Protein AF-A0A919HPQ4-F1 (afdb_monomer_lite)

Sequence (114 aa):
MEPYTEGELDGPAQTFWPDHCVQHSEGAALHPLLKQQAIAAVFHKGQNRIIDSYSAFFDNGHRQKTELDGWLRGQAIVELTVLGLATDYCVKFTVLDARRWATRSTSSPTAVAA

InterPro domains:
  IPR000868 Isochorismatase-like domain [PF00857] (15-99)
  IPR036380 Isochorismatase-like superfamily [G3DSA:3.40.50.850] (1-113)
  IPR036380 Isochorismatase-like superfamily [SSF52499] (13-99)
  IPR052347 Isochorismatase Family Nicotinamidases [PTHR11080] (13-101)

Structure (mmCIF, N/CA/C/O backbone):
data_AF-A0A919HPQ4-F1
#
_entry.id   AF-A0A919HPQ4-F1
#
loop_
_atom_site.group_PDB
_atom_site.id
_atom_site.type_symbol
_atom_site.label_atom_id
_atom_site.label_alt_id
_atom_site.label_comp_id
_atom_site.label_asym_id
_atom_site.label_entity_id
_atom_site.label_seq_id
_atom_site.pdbx_PDB_ins_code
_atom_site.Cartn_x
_atom_site.Cartn_y
_atom_site.Cartn_z
_atom_site.occupancy
_atom_site.B_iso_or_equiv
_atom_site.auth_seq_id
_atom_site.auth_comp_id
_atom_site.auth_asym_id
_atom_site.auth_atom_id
_atom_site.pdbx_PDB_model_num
ATOM 1 N N . MET A 1 1 ? 11.061 -5.314 -20.131 1.00 82.69 1 MET A N 1
ATOM 2 C CA . MET A 1 1 ? 10.668 -3.890 -20.095 1.00 82.69 1 MET A CA 1
ATOM 3 C C . MET A 1 1 ? 11.695 -3.193 -19.231 1.00 82.69 1 MET A C 1
ATOM 5 O O . MET A 1 1 ? 12.089 -3.785 -18.234 1.00 82.69 1 MET A O 1
ATOM 9 N N . GLU A 1 2 ? 12.201 -2.041 -19.660 1.00 91.25 2 GLU A N 1
ATOM 10 C CA . GLU A 1 2 ? 13.225 -1.315 -18.899 1.00 91.25 2 GLU A CA 1
ATOM 11 C C . GLU A 1 2 ? 12.618 -0.791 -17.586 1.00 91.25 2 GLU A C 1
ATOM 13 O O . GLU A 1 2 ? 11.531 -0.204 -17.627 1.00 91.25 2 GLU A O 1
ATOM 18 N N . PRO A 1 3 ? 13.254 -0.997 -16.421 1.00 94.69 3 PRO A N 1
ATOM 19 C CA . PRO A 1 3 ? 12.753 -0.452 -15.166 1.00 94.69 3 PRO A CA 1
ATOM 20 C C . PRO A 1 3 ? 12.616 1.076 -15.195 1.00 94.69 3 PRO A C 1
ATOM 22 O O . PRO A 1 3 ? 13.388 1.772 -15.851 1.00 94.69 3 PRO A O 1
ATOM 25 N N . TYR A 1 4 ? 11.655 1.591 -14.430 1.00 94.94 4 TYR A N 1
ATOM 26 C CA . TYR A 1 4 ? 11.298 3.008 -14.306 1.00 94.94 4 TYR A CA 1
ATOM 27 C C . TYR A 1 4 ? 10.765 3.656 -15.591 1.00 94.94 4 TYR A C 1
ATOM 29 O O . TYR A 1 4 ? 10.741 4.881 -15.702 1.00 94.94 4 TYR A O 1
ATOM 37 N N . THR A 1 5 ? 10.318 2.849 -16.555 1.00 96.88 5 THR A N 1
ATOM 38 C CA . THR A 1 5 ? 9.660 3.339 -17.772 1.00 96.88 5 THR A CA 1
ATOM 39 C C . THR A 1 5 ? 8.147 3.188 -17.687 1.00 96.88 5 THR A C 1
ATOM 41 O O . THR A 1 5 ? 7.6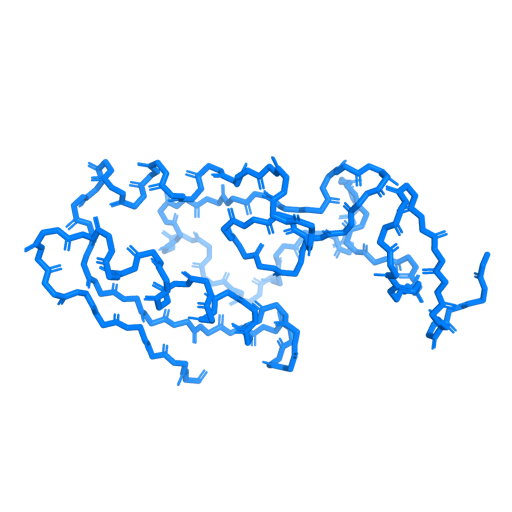33 2.346 -16.950 1.00 96.88 5 THR A O 1
ATOM 44 N N . GLU A 1 6 ? 7.426 4.016 -18.438 1.00 95.69 6 GLU A N 1
ATOM 45 C CA . GLU A 1 6 ? 5.993 3.836 -18.658 1.00 95.69 6 GLU A CA 1
ATOM 46 C C . GLU A 1 6 ? 5.745 2.987 -19.908 1.00 95.69 6 GLU A C 1
ATOM 48 O O . GLU A 1 6 ? 6.476 3.072 -20.898 1.00 95.69 6 GLU A O 1
ATOM 53 N N . GLY A 1 7 ? 4.676 2.199 -19.885 1.00 94.56 7 GLY A N 1
ATOM 54 C CA . GLY A 1 7 ? 4.140 1.544 -21.071 1.00 94.56 7 GLY A CA 1
ATOM 55 C C . GLY A 1 7 ? 2.739 1.005 -20.835 1.00 94.56 7 GLY A C 1
ATOM 56 O O . GLY A 1 7 ? 2.167 1.177 -19.764 1.00 94.56 7 GLY A O 1
ATOM 57 N N . GLU A 1 8 ? 2.161 0.374 -21.850 1.00 94.25 8 GLU A N 1
ATOM 58 C CA . GLU A 1 8 ? 0.815 -0.191 -21.768 1.00 94.25 8 GLU A CA 1
ATOM 59 C C . GLU A 1 8 ? 0.874 -1.683 -21.435 1.00 94.25 8 GLU A C 1
ATOM 61 O O . GLU A 1 8 ? 1.656 -2.433 -22.023 1.00 94.25 8 GLU A O 1
ATOM 66 N N . LEU A 1 9 ? 0.023 -2.123 -20.510 1.00 92.00 9 LEU A N 1
ATOM 67 C CA . LEU A 1 9 ? -0.184 -3.539 -20.226 1.00 92.00 9 LEU A CA 1
ATOM 68 C C . LEU A 1 9 ? -1.668 -3.768 -19.935 1.00 92.00 9 LEU A C 1
ATOM 70 O O . LEU A 1 9 ? -2.203 -3.200 -18.988 1.00 92.00 9 LEU A O 1
ATOM 74 N N . ASP A 1 10 ? -2.311 -4.589 -20.772 1.00 91.44 10 ASP A N 1
ATOM 75 C CA . ASP A 1 10 ? -3.748 -4.914 -20.722 1.00 91.44 10 ASP A CA 1
ATOM 76 C C . ASP A 1 10 ? -4.687 -3.685 -20.781 1.00 91.44 10 ASP A C 1
ATOM 78 O O . ASP A 1 10 ? -5.762 -3.637 -20.167 1.00 91.44 10 ASP A O 1
ATOM 82 N N . GLY A 1 11 ? -4.260 -2.653 -21.516 1.00 90.06 11 GLY A N 1
ATOM 83 C CA . GLY A 1 11 ? -5.021 -1.434 -21.794 1.00 90.06 11 GLY A CA 1
ATOM 84 C C . GLY A 1 11 ? -4.544 -0.167 -21.068 1.00 90.06 11 GLY A C 1
ATOM 85 O O . GLY A 1 11 ? -4.347 0.842 -21.737 1.00 90.06 11 GLY A O 1
ATOM 86 N N . PRO A 1 12 ? -4.388 -0.122 -19.729 1.00 89.25 12 PRO A N 1
ATOM 87 C CA . PRO A 1 12 ? -3.943 1.088 -19.055 1.00 89.25 12 PRO A CA 1
ATOM 88 C C . PRO A 1 12 ? -2.428 1.266 -19.171 1.00 89.25 12 PRO A C 1
ATOM 90 O O . PRO A 1 12 ? -1.663 0.298 -19.209 1.00 89.25 12 PRO A O 1
ATOM 93 N N . ALA A 1 13 ? -2.006 2.529 -19.148 1.00 93.56 13 ALA A N 1
ATOM 94 C CA . ALA A 1 13 ? -0.619 2.889 -18.901 1.00 93.56 13 ALA A CA 1
ATOM 95 C C . ALA A 1 13 ? -0.202 2.463 -17.484 1.00 93.56 13 ALA A C 1
ATOM 97 O O . ALA A 1 13 ? -0.957 2.633 -16.522 1.00 93.56 13 ALA A O 1
ATOM 98 N N . GLN A 1 14 ? 1.000 1.909 -17.362 1.00 94.44 14 GLN A N 1
ATOM 99 C CA . GLN A 1 14 ? 1.588 1.403 -16.128 1.00 94.44 14 GLN A CA 1
ATOM 100 C C . GLN A 1 14 ? 3.072 1.770 -16.067 1.00 94.44 14 GLN A C 1
ATOM 102 O O . GLN A 1 14 ? 3.742 1.904 -17.092 1.00 94.44 14 GLN A O 1
ATOM 107 N N . THR A 1 15 ? 3.587 1.916 -14.849 1.00 96.00 15 THR A N 1
ATOM 108 C CA . THR A 1 15 ? 5.021 2.070 -14.599 1.00 96.00 15 THR A CA 1
ATOM 109 C C . THR A 1 15 ? 5.634 0.689 -14.413 1.00 96.00 15 THR A C 1
ATOM 111 O O . THR A 1 15 ? 5.152 -0.098 -13.599 1.00 96.00 15 THR A O 1
ATOM 114 N N . PHE A 1 16 ? 6.704 0.380 -15.138 1.00 96.06 16 PHE A N 1
ATOM 115 C CA . PHE A 1 16 ? 7.436 -0.869 -14.963 1.00 96.06 16 PHE A CA 1
ATOM 116 C C . PHE A 1 16 ? 8.510 -0.700 -13.900 1.00 96.06 16 PHE A C 1
ATOM 118 O O . PHE A 1 16 ? 9.478 0.030 -14.086 1.00 96.06 16 PHE A O 1
ATOM 125 N N . TRP A 1 17 ? 8.351 -1.385 -12.777 1.00 96.75 17 TRP A N 1
ATOM 126 C CA . TRP A 1 17 ? 9.316 -1.380 -11.682 1.00 96.75 17 TRP A CA 1
ATOM 127 C C . TRP A 1 17 ? 10.332 -2.517 -11.836 1.00 96.75 17 TRP A C 1
ATOM 129 O O . TRP A 1 17 ? 10.028 -3.519 -12.486 1.00 96.75 17 TRP A O 1
ATOM 139 N N . PRO A 1 18 ? 11.526 -2.413 -11.221 1.00 97.44 18 PRO A N 1
ATOM 140 C CA . PRO A 1 18 ? 12.351 -3.592 -10.981 1.00 97.44 18 PRO A CA 1
ATOM 141 C C . PRO A 1 18 ? 11.564 -4.644 -10.195 1.00 97.44 18 PRO A C 1
ATOM 143 O O . PRO A 1 18 ? 10.642 -4.296 -9.453 1.00 97.44 18 PRO A O 1
ATOM 146 N N . ASP A 1 19 ? 11.965 -5.909 -10.293 1.00 97.06 19 ASP A N 1
ATOM 147 C CA . ASP A 1 19 ? 11.384 -6.965 -9.466 1.00 97.06 19 ASP A CA 1
ATOM 148 C C . ASP A 1 19 ? 11.502 -6.602 -7.979 1.00 97.06 19 ASP A C 1
ATOM 150 O O . ASP A 1 19 ? 12.587 -6.343 -7.455 1.00 97.06 19 ASP A O 1
ATOM 154 N N . HIS A 1 20 ? 10.362 -6.574 -7.294 1.00 97.19 20 HIS A N 1
ATOM 155 C CA . HIS A 1 20 ? 10.262 -6.281 -5.871 1.00 97.19 20 HIS A CA 1
ATOM 156 C C . HIS A 1 20 ? 9.052 -7.005 -5.280 1.00 97.19 20 HIS A C 1
ATOM 158 O O . HIS A 1 20 ? 8.095 -7.315 -5.987 1.00 97.19 20 HIS A O 1
ATOM 164 N N . CYS A 1 21 ? 9.109 -7.310 -3.981 1.00 97.94 21 CYS A N 1
ATOM 165 C CA . CYS A 1 21 ? 8.031 -7.985 -3.250 1.00 97.94 21 CYS A CA 1
ATOM 166 C C . CYS A 1 21 ? 7.484 -9.253 -3.941 1.00 97.94 21 CYS A C 1
ATOM 168 O O . CYS A 1 21 ? 6.296 -9.563 -3.839 1.00 97.94 21 CYS A O 1
ATOM 170 N N . VAL A 1 22 ? 8.355 -10.007 -4.624 1.00 98.12 22 VAL A N 1
ATOM 171 C CA . VAL A 1 22 ? 7.989 -11.247 -5.322 1.00 98.12 22 VAL A CA 1
ATOM 172 C C . VAL A 1 22 ? 7.392 -12.244 -4.327 1.00 98.12 22 VAL A C 1
ATOM 174 O O . VAL A 1 22 ? 7.951 -12.462 -3.250 1.00 98.12 22 VAL A O 1
ATOM 177 N N . GLN A 1 23 ? 6.262 -12.862 -4.678 1.00 97.62 23 GLN A N 1
ATOM 178 C CA . GLN A 1 23 ? 5.550 -13.788 -3.794 1.00 97.62 23 GLN A CA 1
ATOM 179 C C . GLN A 1 23 ? 6.480 -14.880 -3.247 1.00 97.62 23 GLN A C 1
ATOM 181 O O . GLN A 1 23 ? 7.254 -15.480 -3.990 1.00 97.62 23 GLN A O 1
ATOM 186 N N . HIS A 1 24 ? 6.388 -15.128 -1.938 1.00 96.12 24 HIS A N 1
ATOM 187 C CA . HIS A 1 24 ? 7.193 -16.116 -1.204 1.00 96.12 24 HIS A CA 1
ATOM 188 C C . HIS A 1 24 ? 8.714 -15.864 -1.187 1.00 96.12 24 HIS A C 1
ATOM 190 O O . HIS A 1 24 ? 9.466 -16.734 -0.751 1.00 96.12 24 HIS A O 1
ATOM 196 N N . SER A 1 25 ? 9.176 -14.685 -1.612 1.00 98.12 25 SER A N 1
ATOM 197 C CA . SER A 1 25 ? 10.576 -14.271 -1.476 1.00 98.12 25 SER A CA 1
ATOM 198 C C . SER A 1 25 ? 10.832 -13.536 -0.157 1.00 98.12 25 SER A C 1
ATOM 200 O O . SER A 1 25 ? 9.911 -13.001 0.463 1.00 98.12 25 SER A O 1
ATOM 202 N N . GLU A 1 26 ? 12.104 -13.434 0.233 1.00 97.69 26 GLU A N 1
ATOM 203 C CA . GLU A 1 26 ? 12.537 -12.584 1.351 1.00 97.69 26 GLU A CA 1
ATOM 204 C C . GLU A 1 26 ? 12.099 -11.121 1.162 1.00 97.69 26 GLU A C 1
ATOM 206 O O . GLU A 1 26 ? 11.627 -10.490 2.104 1.00 97.69 26 GLU A O 1
ATOM 211 N N . GLY A 1 27 ? 12.150 -10.605 -0.072 1.00 97.12 27 GLY A N 1
ATOM 212 C CA . GLY A 1 27 ? 11.749 -9.232 -0.395 1.00 97.12 27 GLY A CA 1
ATOM 213 C C . GLY A 1 27 ? 10.250 -8.946 -0.243 1.00 97.12 27 GLY A C 1
ATOM 214 O O . GLY A 1 27 ? 9.846 -7.786 -0.303 1.00 97.12 27 GLY A O 1
ATOM 215 N N . ALA A 1 28 ? 9.414 -9.973 -0.063 1.00 97.94 28 ALA A N 1
ATOM 216 C CA . ALA A 1 28 ? 7.989 -9.824 0.239 1.00 97.94 28 ALA A CA 1
ATOM 217 C C . ALA A 1 28 ? 7.668 -9.910 1.740 1.00 97.94 28 ALA A C 1
ATOM 219 O O . ALA A 1 28 ? 6.519 -9.687 2.128 1.00 97.94 28 ALA A O 1
ATOM 220 N N . ALA A 1 29 ? 8.641 -10.249 2.590 1.00 97.44 29 ALA A N 1
ATOM 221 C CA . ALA A 1 29 ? 8.424 -10.326 4.026 1.00 97.44 29 ALA A CA 1
ATOM 222 C C . ALA A 1 29 ? 8.227 -8.929 4.641 1.00 97.44 29 ALA A C 1
ATOM 224 O O . ALA A 1 29 ? 8.830 -7.940 4.221 1.00 97.44 29 ALA A O 1
ATOM 225 N N . LEU A 1 30 ? 7.405 -8.854 5.692 1.00 97.38 30 LEU A N 1
ATOM 226 C CA . LEU A 1 30 ? 7.345 -7.665 6.540 1.00 97.38 30 LEU A CA 1
ATOM 227 C C . LEU A 1 30 ? 8.703 -7.452 7.219 1.00 97.38 30 LEU A C 1
ATOM 229 O O . LEU A 1 30 ? 9.336 -8.410 7.666 1.00 97.38 30 LEU A O 1
ATOM 233 N N . HIS A 1 31 ? 9.127 -6.192 7.341 1.00 96.81 31 HIS A N 1
ATOM 234 C CA . HIS A 1 31 ? 10.402 -5.855 7.971 1.00 96.81 31 HIS A CA 1
ATOM 235 C C . HIS A 1 31 ? 10.488 -6.454 9.394 1.00 96.81 31 HIS A C 1
ATOM 237 O O . HIS A 1 31 ? 9.536 -6.302 10.167 1.00 96.81 31 HIS A O 1
ATOM 243 N N . PRO A 1 32 ? 11.610 -7.080 9.797 1.00 96.25 32 PRO A N 1
ATOM 244 C CA . PRO A 1 32 ? 11.701 -7.850 11.046 1.00 96.25 32 PRO A CA 1
ATOM 245 C C . PRO A 1 32 ? 11.486 -7.023 12.323 1.00 96.25 32 PRO A C 1
ATOM 247 O O . PRO A 1 32 ? 11.128 -7.572 13.360 1.00 96.25 32 PRO A O 1
ATOM 250 N N . LEU A 1 33 ? 11.680 -5.701 12.259 1.00 97.00 33 LEU A N 1
ATOM 251 C CA . LEU A 1 33 ? 11.421 -4.790 13.385 1.00 97.00 33 LEU A CA 1
ATOM 252 C C . LEU A 1 33 ? 9.950 -4.364 13.526 1.00 97.00 33 LEU A C 1
ATOM 254 O O . LEU A 1 33 ? 9.595 -3.718 14.514 1.00 97.00 33 LEU A O 1
ATOM 258 N N . LEU A 1 34 ? 9.088 -4.688 12.559 1.00 96.50 34 LEU A N 1
ATOM 259 C CA . LEU A 1 34 ? 7.659 -4.428 12.682 1.00 96.50 34 LEU A CA 1
ATOM 260 C C . LEU A 1 34 ? 7.080 -5.330 13.780 1.00 96.50 34 LEU A C 1
ATOM 262 O O . LEU A 1 34 ? 7.287 -6.541 13.774 1.00 96.50 34 LEU A O 1
ATOM 266 N N . LYS A 1 35 ? 6.327 -4.754 14.722 1.00 96.69 35 LYS A N 1
ATOM 267 C CA . LYS A 1 35 ? 5.667 -5.501 15.806 1.00 96.69 35 LYS A CA 1
ATOM 268 C C . LYS A 1 35 ? 4.457 -6.275 15.272 1.00 96.69 35 LYS A C 1
ATOM 270 O O . LYS A 1 35 ? 3.317 -5.852 15.451 1.00 96.69 35 LYS A O 1
ATOM 275 N N . GLN A 1 36 ? 4.707 -7.395 14.597 1.00 95.44 36 GLN A N 1
ATOM 276 C CA . GLN A 1 36 ? 3.684 -8.158 13.873 1.00 95.44 36 GLN A CA 1
ATOM 277 C C . GLN A 1 36 ? 2.560 -8.698 14.770 1.00 95.44 36 GLN A C 1
ATOM 279 O O . GLN A 1 36 ? 1.439 -8.860 14.308 1.00 95.44 36 GLN A O 1
ATOM 284 N N . GLN A 1 37 ? 2.808 -8.885 16.068 1.00 96.75 37 GLN A N 1
ATOM 285 C CA . GLN A 1 37 ? 1.785 -9.283 17.040 1.00 96.75 37 GLN A CA 1
ATOM 286 C C . GLN A 1 37 ? 0.649 -8.258 17.216 1.00 96.75 37 GLN A C 1
ATOM 288 O O . GLN A 1 37 ? -0.394 -8.599 17.762 1.00 96.75 37 GLN A O 1
ATOM 293 N N . ALA A 1 38 ? 0.849 -7.006 16.791 1.00 95.94 38 ALA A N 1
ATOM 294 C CA . ALA A 1 38 ? -0.182 -5.968 16.812 1.00 95.94 38 ALA A CA 1
ATOM 295 C C . ALA A 1 38 ? -1.036 -5.941 15.527 1.00 95.94 38 ALA A C 1
ATOM 297 O O . ALA A 1 38 ? -1.955 -5.130 15.420 1.00 95.94 38 ALA A O 1
ATOM 298 N N . ILE A 1 39 ? -0.730 -6.788 14.539 1.00 97.25 39 ILE A N 1
ATOM 299 C CA . ILE A 1 39 ? -1.431 -6.830 13.254 1.00 97.25 39 ILE A CA 1
ATOM 300 C C . ILE A 1 39 ? -2.654 -7.740 13.383 1.00 97.25 39 ILE A C 1
ATOM 302 O O . ILE A 1 39 ? -2.523 -8.944 13.582 1.00 97.25 39 ILE A O 1
ATOM 306 N N . ALA A 1 40 ? -3.848 -7.164 13.235 1.00 97.44 40 ALA A N 1
ATOM 307 C CA . ALA A 1 40 ? -5.102 -7.919 13.278 1.00 97.44 40 ALA A CA 1
ATOM 308 C C . ALA A 1 40 ? -5.403 -8.668 11.966 1.00 97.44 40 ALA A C 1
ATOM 310 O O . ALA A 1 40 ? -6.045 -9.714 11.987 1.00 97.44 40 ALA A O 1
ATOM 311 N N . ALA A 1 41 ? -4.965 -8.125 10.827 1.00 97.50 41 ALA A N 1
ATOM 312 C CA . ALA A 1 41 ? -5.183 -8.707 9.507 1.00 97.50 41 ALA A CA 1
ATOM 313 C C . ALA A 1 41 ? -4.108 -8.242 8.514 1.00 97.50 41 ALA A C 1
ATOM 315 O O . ALA A 1 41 ? -3.592 -7.128 8.621 1.00 97.50 41 ALA A O 1
ATOM 316 N N . VAL A 1 42 ? -3.801 -9.092 7.532 1.00 97.50 42 VAL A N 1
ATOM 317 C CA . VAL A 1 42 ? -2.893 -8.798 6.416 1.00 97.50 42 VAL A CA 1
ATOM 318 C C . VAL A 1 42 ? -3.661 -8.975 5.112 1.00 97.50 42 VAL A C 1
ATOM 320 O O . VAL A 1 42 ? -4.320 -9.994 4.914 1.00 97.50 42 VAL A O 1
ATOM 323 N N . PHE A 1 43 ? -3.550 -7.994 4.218 1.00 97.50 43 PHE A N 1
ATOM 324 C CA . PHE A 1 43 ? -4.167 -8.016 2.893 1.00 97.50 43 PHE A CA 1
ATOM 325 C C . PHE A 1 43 ? -3.085 -7.880 1.830 1.00 97.50 43 PHE A C 1
ATOM 327 O O . PHE A 1 43 ? -2.240 -6.986 1.907 1.00 97.50 43 PHE A O 1
ATOM 334 N N . HIS A 1 44 ? -3.116 -8.760 0.835 1.00 97.31 44 HIS A N 1
ATOM 335 C CA . HIS A 1 44 ? -2.182 -8.725 -0.282 1.00 97.31 44 HIS A CA 1
ATOM 336 C C . HIS A 1 44 ? -2.781 -7.960 -1.467 1.00 97.31 44 HIS A C 1
ATOM 338 O O . HIS A 1 44 ? -3.988 -7.986 -1.700 1.00 97.31 44 HIS A O 1
ATOM 344 N N . LYS A 1 45 ? -1.914 -7.279 -2.218 1.00 97.94 45 LYS A N 1
ATOM 345 C CA . LYS A 1 45 ? -2.238 -6.538 -3.444 1.00 97.94 45 LYS A CA 1
ATOM 346 C C . LYS A 1 45 ? -1.167 -6.805 -4.505 1.00 97.94 45 LYS A C 1
ATOM 348 O O . LYS A 1 45 ? -0.109 -7.334 -4.174 1.00 97.94 45 LYS A O 1
ATOM 353 N N . GLY A 1 46 ? -1.436 -6.457 -5.763 1.00 96.69 46 GLY A N 1
ATOM 354 C CA . GLY A 1 46 ? -0.464 -6.613 -6.859 1.00 96.69 46 GLY A CA 1
ATOM 355 C C . GLY A 1 46 ? -0.199 -8.071 -7.258 1.00 96.69 46 GLY A C 1
ATOM 356 O O . GLY A 1 46 ? 0.875 -8.404 -7.743 1.00 96.69 46 GLY A O 1
ATOM 357 N N . GLN A 1 47 ? -1.157 -8.973 -7.017 1.00 95.75 47 GLN A N 1
ATOM 358 C CA . GLN A 1 47 ? -1.009 -10.399 -7.342 1.00 95.75 47 GLN A CA 1
ATOM 359 C C . GLN A 1 47 ? -1.411 -10.732 -8.786 1.00 95.75 47 GLN A C 1
ATOM 361 O O . GLN A 1 47 ? -1.100 -11.816 -9.280 1.00 95.75 47 GLN A O 1
ATOM 366 N N . ASN A 1 48 ? -2.114 -9.820 -9.462 1.00 95.44 48 ASN A N 1
ATOM 367 C CA . ASN A 1 48 ? -2.514 -9.999 -10.848 1.00 95.44 48 ASN A CA 1
ATOM 368 C C . ASN A 1 48 ? -1.365 -9.609 -11.788 1.00 95.44 48 ASN A C 1
ATOM 370 O O . ASN A 1 48 ? -0.869 -8.491 -11.745 1.00 95.44 48 ASN A O 1
ATOM 374 N N . ARG A 1 49 ? -0.969 -10.518 -12.681 1.00 94.25 49 ARG A N 1
ATOM 375 C CA . ARG A 1 49 ? 0.175 -10.323 -13.586 1.00 94.25 49 ARG A CA 1
ATOM 376 C C . ARG A 1 49 ? -0.061 -9.286 -14.684 1.00 94.25 49 ARG A C 1
ATOM 378 O O . ARG A 1 49 ? 0.906 -8.870 -15.312 1.00 94.25 49 ARG A O 1
ATOM 385 N N . ILE A 1 50 ? -1.315 -8.926 -14.956 1.00 94.69 50 ILE A N 1
ATOM 386 C CA . ILE A 1 50 ? -1.669 -8.001 -16.047 1.00 94.69 50 ILE A CA 1
ATOM 387 C C . ILE A 1 50 ? -1.948 -6.575 -15.559 1.00 94.69 50 ILE A C 1
ATOM 389 O O . ILE A 1 50 ? -2.103 -5.675 -16.377 1.00 94.69 50 ILE A O 1
ATOM 393 N N . ILE A 1 51 ? -2.023 -6.343 -14.244 1.00 95.75 51 ILE A N 1
ATOM 394 C CA . ILE A 1 51 ? -2.312 -5.016 -13.698 1.00 95.75 51 ILE A CA 1
ATOM 395 C C . ILE A 1 51 ? -1.725 -4.833 -12.300 1.00 95.75 51 ILE A C 1
ATOM 397 O O . ILE A 1 51 ? -1.908 -5.672 -11.418 1.00 95.75 51 ILE A O 1
ATOM 401 N N . ASP A 1 52 ? -1.043 -3.712 -12.105 1.00 96.50 52 ASP A N 1
ATOM 402 C CA . ASP A 1 52 ? -0.483 -3.312 -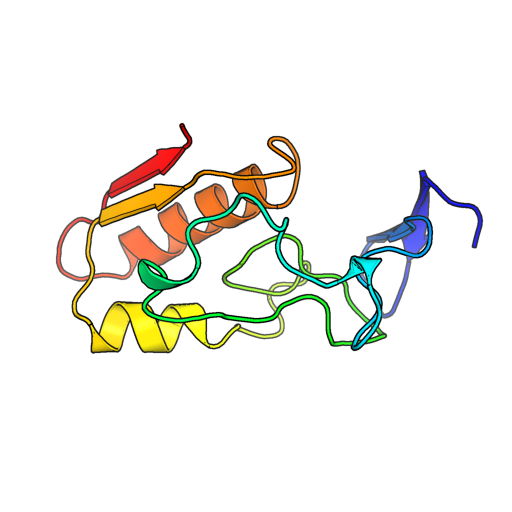10.822 1.00 96.50 52 ASP A CA 1
ATOM 403 C C . ASP A 1 52 ? -1.572 -2.754 -9.882 1.00 96.50 52 ASP A C 1
ATOM 405 O O . ASP A 1 52 ? -2.686 -2.407 -10.287 1.00 96.50 52 ASP A O 1
ATOM 409 N N . SER A 1 53 ? -1.267 -2.689 -8.592 1.00 97.44 53 SER A N 1
ATOM 410 C CA . SER A 1 53 ? -2.170 -2.236 -7.540 1.00 97.44 53 SER A CA 1
ATOM 411 C C . SER A 1 53 ? -1.378 -1.468 -6.488 1.00 97.44 53 SER A C 1
ATOM 413 O O . SER A 1 53 ? -0.781 -2.040 -5.571 1.00 97.44 53 SER A O 1
ATOM 415 N N . TYR A 1 54 ? -1.373 -0.141 -6.614 1.00 97.81 54 TYR A N 1
ATOM 416 C CA . TYR A 1 54 ? -0.795 0.751 -5.611 1.00 97.81 54 TYR A CA 1
ATOM 417 C C . TYR A 1 54 ? -1.710 0.885 -4.399 1.00 97.81 54 TYR A C 1
ATOM 419 O O . TYR A 1 54 ? -1.253 0.771 -3.261 1.00 97.81 54 TYR A O 1
ATOM 427 N N . SER A 1 55 ? -2.999 1.109 -4.642 1.00 98.19 55 SER A N 1
ATOM 428 C CA . SER A 1 55 ? -3.998 1.233 -3.588 1.00 98.19 55 SER A CA 1
ATOM 429 C C . SER A 1 55 ? -4.211 -0.094 -2.867 1.00 98.19 55 SER A C 1
ATOM 431 O O . SER A 1 55 ? -4.295 -1.152 -3.484 1.00 98.19 55 SER A O 1
ATOM 433 N N . ALA A 1 56 ? -4.369 -0.038 -1.547 1.00 98.00 56 ALA A N 1
ATOM 434 C CA . ALA A 1 56 ? -4.800 -1.188 -0.767 1.00 98.00 56 ALA A CA 1
ATOM 435 C C . ALA A 1 56 ? -6.283 -1.538 -0.978 1.00 98.00 56 ALA A C 1
ATOM 437 O O . ALA A 1 56 ? -6.708 -2.565 -0.464 1.00 98.00 56 ALA A O 1
ATOM 438 N N . PHE A 1 57 ? -7.069 -0.723 -1.697 1.00 97.38 57 PHE A N 1
ATOM 439 C CA . PHE A 1 57 ? -8.494 -0.968 -1.965 1.00 97.38 57 PHE A CA 1
ATOM 440 C C . PHE A 1 57 ? -8.770 -1.554 -3.355 1.00 97.38 57 PHE A C 1
ATOM 442 O O . PHE A 1 57 ? -9.681 -2.371 -3.491 1.00 97.38 57 PHE A O 1
ATOM 449 N N . PHE A 1 58 ? -8.026 -1.131 -4.379 1.00 97.00 58 PHE A N 1
ATOM 450 C CA . PHE A 1 58 ? -8.271 -1.497 -5.776 1.00 97.00 58 PHE A CA 1
ATOM 451 C C . PHE A 1 58 ? -6.965 -1.682 -6.562 1.00 97.00 58 PHE A C 1
ATOM 453 O O . PHE A 1 58 ? -5.910 -1.161 -6.190 1.00 97.00 58 PHE A O 1
ATOM 460 N N . ASP A 1 59 ? -7.035 -2.404 -7.681 1.00 96.81 59 ASP A N 1
ATOM 461 C CA . ASP A 1 59 ? -5.996 -2.312 -8.713 1.00 96.81 59 ASP A CA 1
ATOM 462 C C . ASP A 1 59 ? -5.976 -0.926 -9.387 1.00 96.81 59 ASP A C 1
ATOM 464 O O . ASP A 1 59 ? -6.917 -0.138 -9.265 1.00 96.81 59 ASP A O 1
ATOM 468 N N . ASN A 1 60 ? -4.894 -0.612 -10.103 1.00 95.88 60 ASN A N 1
ATOM 469 C CA . ASN A 1 60 ? -4.686 0.704 -10.716 1.00 95.88 60 ASN A CA 1
ATOM 470 C C . ASN A 1 60 ? -5.737 1.047 -11.788 1.00 95.88 60 ASN A C 1
ATOM 472 O O . ASN A 1 60 ? -5.926 2.217 -12.117 1.00 95.88 60 ASN A O 1
ATOM 476 N N . GLY A 1 61 ? -6.441 0.045 -12.320 1.00 94.62 61 GLY A N 1
ATOM 477 C CA . GLY A 1 61 ? -7.547 0.218 -13.261 1.00 94.62 61 GLY A CA 1
ATOM 478 C C . GLY A 1 61 ? -8.919 0.274 -12.590 1.00 94.62 61 GLY A C 1
ATOM 479 O O . GLY A 1 61 ? -9.922 0.378 -13.295 1.00 94.62 61 GLY A O 1
ATOM 480 N N . HIS A 1 62 ? -8.984 0.174 -11.259 1.00 94.50 62 HIS A N 1
ATOM 481 C CA . HIS A 1 62 ? -10.212 0.020 -10.481 1.00 94.50 62 HIS A CA 1
ATOM 482 C C . HIS A 1 62 ? -11.110 -1.132 -10.970 1.00 94.50 62 HIS A C 1
ATOM 484 O O . HIS A 1 62 ? -12.336 -1.072 -10.845 1.00 94.50 62 HIS A O 1
ATOM 490 N N . ARG A 1 63 ? -10.510 -2.187 -11.533 1.00 93.88 63 ARG A N 1
ATOM 491 C CA . ARG A 1 63 ? -11.220 -3.340 -12.106 1.00 93.88 63 ARG A CA 1
ATOM 492 C C . ARG A 1 63 ? -11.546 -4.379 -11.040 1.00 93.88 63 ARG A C 1
ATOM 494 O O . ARG A 1 63 ? -12.609 -4.992 -11.090 1.00 93.88 63 ARG A O 1
ATOM 501 N N . GLN A 1 64 ? -10.656 -4.556 -10.067 1.00 93.56 64 GLN A N 1
ATOM 502 C CA . GLN A 1 64 ? -10.825 -5.484 -8.954 1.00 93.56 64 GLN A CA 1
ATOM 503 C C . GLN A 1 64 ? -10.610 -4.792 -7.610 1.00 93.56 64 GLN A C 1
ATOM 505 O O . GLN A 1 64 ? -9.744 -3.928 -7.459 1.00 93.56 64 GLN A O 1
ATOM 510 N N . LYS A 1 65 ? -11.424 -5.197 -6.631 1.00 95.12 65 LYS A N 1
ATOM 511 C CA . LYS A 1 65 ? -11.275 -4.833 -5.220 1.00 95.12 65 LYS A CA 1
ATOM 512 C C . LYS A 1 65 ? -10.326 -5.798 -4.525 1.00 95.12 65 LYS A C 1
ATOM 514 O O . LYS A 1 65 ? -10.295 -6.977 -4.863 1.00 95.12 65 LYS A O 1
ATOM 519 N N . THR A 1 66 ? -9.631 -5.307 -3.510 1.00 96.81 66 THR A N 1
ATOM 520 C CA . THR A 1 66 ? -9.011 -6.166 -2.498 1.00 96.81 66 THR A CA 1
ATOM 521 C C . THR A 1 66 ? -10.034 -6.552 -1.422 1.00 96.81 66 THR A C 1
ATOM 523 O O . THR A 1 66 ? -11.107 -5.952 -1.302 1.00 96.81 66 THR A O 1
ATOM 526 N N . GLU A 1 67 ? -9.658 -7.495 -0.561 1.00 96.56 67 GLU A N 1
ATOM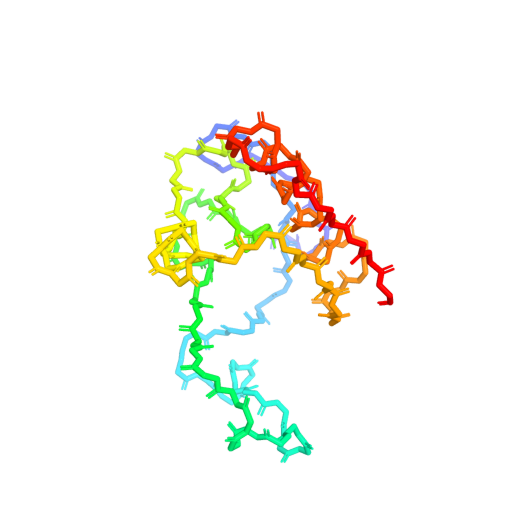 527 C CA . GLU A 1 67 ? -10.461 -7.907 0.598 1.00 96.56 67 GLU A CA 1
ATOM 528 C C . GLU A 1 67 ? -10.574 -6.826 1.697 1.00 96.56 67 GLU A C 1
ATOM 530 O O . GLU A 1 67 ? -11.398 -6.947 2.608 1.00 96.56 67 GLU A O 1
ATOM 535 N N . LEU A 1 68 ? -9.787 -5.741 1.617 1.00 96.75 68 LEU A N 1
ATOM 536 C CA . LEU A 1 68 ? -9.760 -4.689 2.637 1.00 96.75 68 LEU A CA 1
ATOM 537 C C . LEU A 1 68 ? -11.122 -3.989 2.787 1.00 96.75 68 LEU A C 1
ATOM 539 O O . LEU A 1 68 ? -11.558 -3.748 3.911 1.00 96.75 68 LEU A O 1
ATOM 543 N N . ASP A 1 69 ? -11.818 -3.684 1.682 1.00 92.56 69 ASP A N 1
ATOM 544 C CA . ASP A 1 69 ? -13.132 -3.007 1.713 1.00 92.56 69 ASP A CA 1
ATOM 545 C C . ASP A 1 69 ? -14.160 -3.822 2.509 1.00 92.56 69 ASP A C 1
ATOM 547 O O . ASP A 1 69 ? -14.840 -3.293 3.392 1.00 92.56 69 ASP A O 1
ATOM 551 N N . GLY A 1 70 ? -14.240 -5.124 2.222 1.00 93.06 70 GLY A N 1
ATOM 552 C CA . GLY A 1 70 ? -15.149 -6.037 2.909 1.00 93.06 70 GLY A CA 1
ATOM 553 C C . GLY A 1 70 ? -14.810 -6.166 4.390 1.00 93.06 70 GLY A C 1
ATOM 554 O O . GLY A 1 70 ? -15.701 -6.066 5.237 1.00 93.06 70 GLY A O 1
ATOM 555 N N . TRP A 1 71 ? -13.524 -6.313 4.714 1.00 96.25 71 TRP A N 1
ATOM 556 C CA . TRP A 1 71 ? -13.078 -6.456 6.096 1.00 96.25 71 TRP A CA 1
ATOM 557 C C . TRP A 1 71 ? -13.345 -5.201 6.935 1.00 96.25 71 TRP A C 1
ATOM 559 O O . TRP A 1 71 ? -13.941 -5.308 8.005 1.00 96.25 71 TRP A O 1
ATOM 569 N N . LEU A 1 72 ? -12.997 -4.008 6.437 1.00 94.31 72 LEU A N 1
ATOM 570 C CA . LEU A 1 72 ? -13.239 -2.743 7.145 1.00 94.31 72 LEU A CA 1
ATOM 571 C C . LEU A 1 72 ? -14.727 -2.540 7.459 1.00 94.31 72 LEU A C 1
ATOM 573 O O . LEU A 1 72 ? -15.079 -2.151 8.573 1.00 94.31 72 LEU A O 1
ATOM 577 N N . ARG A 1 73 ? -15.607 -2.844 6.493 1.00 90.94 73 ARG A N 1
ATOM 578 C CA . ARG A 1 73 ? -17.064 -2.779 6.687 1.00 90.94 73 ARG A CA 1
ATOM 579 C C . ARG A 1 73 ? -17.547 -3.802 7.706 1.00 90.94 73 ARG A C 1
ATOM 581 O O . ARG A 1 73 ? -18.348 -3.455 8.567 1.00 90.94 73 ARG A O 1
ATOM 588 N N . GLY A 1 74 ? -17.043 -5.034 7.632 1.00 94.25 74 GLY A N 1
ATOM 589 C CA . GLY A 1 74 ? -17.367 -6.093 8.588 1.00 94.25 74 GLY A CA 1
ATOM 590 C C . GLY A 1 74 ? -16.956 -5.755 10.024 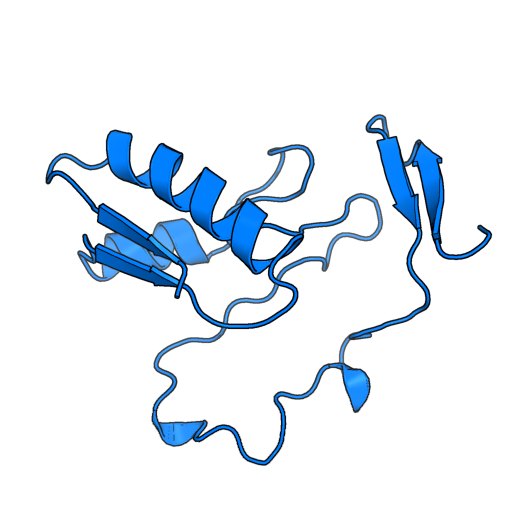1.00 94.25 74 GLY A C 1
ATOM 591 O O . GLY A 1 74 ? -17.637 -6.161 10.959 1.00 94.25 74 GLY A O 1
ATOM 592 N N . GLN A 1 75 ? -15.889 -4.969 10.199 1.00 95.31 75 GLN A N 1
ATOM 593 C CA . GLN A 1 75 ? -15.422 -4.476 11.500 1.00 95.31 75 GLN A CA 1
ATOM 594 C C . GLN A 1 75 ? -16.060 -3.142 11.930 1.00 95.31 75 GLN A C 1
ATOM 596 O O . GLN A 1 75 ? -15.692 -2.608 12.973 1.00 95.31 75 GLN A O 1
ATOM 601 N N . ALA A 1 76 ? -16.991 -2.586 11.145 1.00 91.38 76 ALA A N 1
ATOM 602 C CA . ALA A 1 76 ? -17.600 -1.274 11.385 1.00 91.38 76 ALA A CA 1
ATOM 603 C C . ALA A 1 76 ? -16.571 -0.138 11.597 1.00 91.38 76 ALA A C 1
ATOM 605 O O . ALA A 1 76 ? -16.794 0.783 12.383 1.00 91.38 76 ALA A O 1
ATOM 606 N N . ILE A 1 77 ? -15.437 -0.194 10.889 1.00 91.06 77 ILE A N 1
ATOM 607 C CA . ILE A 1 77 ? -14.395 0.836 10.963 1.00 91.06 77 ILE A CA 1
ATOM 608 C C . ILE A 1 77 ? -14.842 2.069 10.172 1.00 91.06 77 ILE A C 1
ATOM 610 O O . ILE A 1 77 ? -15.321 1.956 9.044 1.00 91.06 77 ILE A O 1
ATOM 614 N N . VAL A 1 78 ? -14.661 3.255 10.760 1.00 86.94 78 VAL A N 1
ATOM 615 C CA . VAL A 1 78 ? -15.079 4.548 10.182 1.00 86.94 78 VAL A CA 1
ATOM 616 C C . VAL A 1 78 ? -13.954 5.582 10.140 1.00 86.94 78 VAL A C 1
ATOM 618 O O . VAL A 1 78 ? -14.144 6.687 9.653 1.00 86.94 78 VAL A O 1
ATOM 621 N N . GLU A 1 79 ? -12.766 5.258 10.630 1.00 90.31 79 GLU A N 1
ATOM 622 C CA . GLU A 1 79 ? -11.623 6.164 10.584 1.00 90.31 79 GLU A CA 1
ATOM 623 C C . GLU A 1 79 ? -10.377 5.383 10.194 1.00 90.31 79 GLU A C 1
ATOM 625 O O . GLU A 1 79 ? -10.150 4.276 10.684 1.00 90.31 79 GLU A O 1
ATOM 630 N N . LEU A 1 80 ? -9.602 5.947 9.268 1.00 93.25 80 LEU A N 1
ATOM 631 C CA . LEU A 1 80 ? -8.392 5.331 8.744 1.00 93.25 80 LEU A CA 1
ATOM 632 C C . LEU A 1 80 ? -7.210 6.286 8.899 1.00 93.25 80 LEU A C 1
ATOM 634 O O . LEU A 1 80 ? -7.168 7.349 8.277 1.00 93.25 80 LEU A O 1
ATOM 638 N N . THR A 1 81 ? -6.216 5.848 9.664 1.00 95.19 81 THR A N 1
ATOM 639 C CA . THR A 1 81 ? -4.873 6.436 9.668 1.00 95.19 81 THR A CA 1
ATOM 640 C C . THR A 1 81 ? -3.980 5.577 8.790 1.00 95.19 81 THR A C 1
ATOM 642 O O . THR A 1 81 ? -3.804 4.388 9.059 1.00 95.19 81 THR A O 1
ATOM 645 N N . VAL A 1 82 ? -3.427 6.165 7.730 1.00 96.12 82 VAL A N 1
ATOM 646 C CA . VAL A 1 82 ? -2.577 5.453 6.769 1.00 96.12 82 VAL A CA 1
ATOM 647 C C . VAL A 1 82 ? -1.124 5.864 6.972 1.00 96.12 82 VAL A C 1
ATOM 649 O O . VAL A 1 82 ? -0.794 7.044 6.898 1.00 96.12 82 VAL A O 1
ATOM 652 N N . LEU A 1 83 ? -0.274 4.865 7.204 1.00 95.88 83 LEU A N 1
ATOM 653 C CA . LEU A 1 83 ? 1.172 4.973 7.402 1.00 95.88 83 LEU A CA 1
ATOM 654 C C . LEU A 1 83 ? 1.858 3.953 6.484 1.00 95.88 83 LEU A C 1
ATOM 656 O O . LEU A 1 83 ? 1.274 2.910 6.179 1.00 95.88 83 LEU A O 1
ATOM 660 N N . GLY A 1 84 ? 3.105 4.203 6.090 1.00 96.06 84 GLY A N 1
ATOM 661 C CA . GLY A 1 84 ? 3.924 3.207 5.393 1.00 96.06 84 GLY A CA 1
ATOM 662 C C . GLY A 1 84 ? 4.691 3.764 4.202 1.00 96.06 84 GLY A C 1
ATOM 663 O O . GLY A 1 84 ? 5.079 4.928 4.189 1.00 96.06 84 GLY A O 1
ATOM 664 N N . LEU A 1 85 ? 4.941 2.902 3.213 1.00 96.81 85 LEU A N 1
ATOM 665 C CA . LEU A 1 85 ? 5.763 3.200 2.042 1.00 96.81 85 LEU A CA 1
ATOM 666 C C . LEU A 1 85 ? 5.107 2.683 0.749 1.00 96.81 85 LEU A C 1
ATOM 668 O O . LEU A 1 85 ? 4.383 1.691 0.771 1.00 96.81 85 LEU A O 1
ATOM 672 N N . ALA A 1 86 ? 5.359 3.299 -0.406 1.00 97.12 86 ALA A N 1
ATOM 673 C CA . ALA A 1 86 ? 5.969 4.623 -0.569 1.00 97.12 86 ALA A CA 1
ATOM 674 C C . ALA A 1 86 ? 4.905 5.731 -0.440 1.00 97.12 86 ALA A C 1
ATOM 676 O O . ALA A 1 86 ? 3.747 5.528 -0.822 1.00 97.12 86 ALA A O 1
ATOM 677 N N . THR A 1 87 ? 5.295 6.893 0.093 1.00 96.75 87 THR A N 1
ATOM 678 C CA . THR A 1 87 ? 4.390 8.023 0.365 1.00 96.75 87 THR A CA 1
ATOM 679 C C . THR A 1 87 ? 3.644 8.485 -0.886 1.00 96.75 87 THR A C 1
ATOM 681 O O . THR A 1 87 ? 2.438 8.703 -0.852 1.00 96.75 87 THR A O 1
ATOM 684 N N . ASP A 1 88 ? 4.353 8.596 -2.003 1.00 96.50 88 ASP A N 1
ATOM 685 C CA . ASP A 1 88 ? 3.890 9.074 -3.307 1.00 96.50 88 ASP A CA 1
ATOM 686 C C . ASP A 1 88 ? 3.188 8.006 -4.164 1.00 96.50 88 ASP A C 1
ATOM 688 O O . ASP A 1 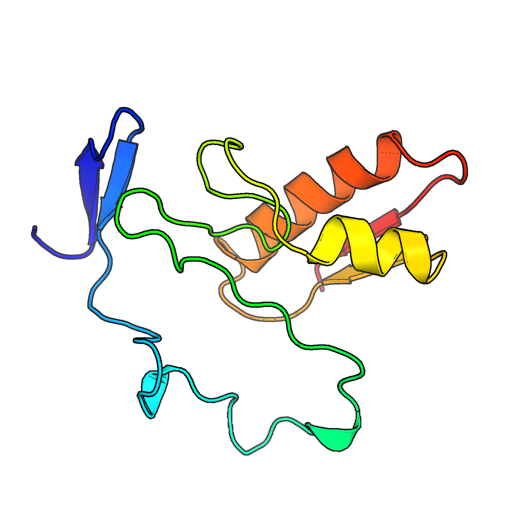88 ? 2.513 8.360 -5.133 1.00 96.50 88 ASP A O 1
ATOM 692 N N . TYR A 1 89 ? 3.258 6.735 -3.754 1.00 96.56 89 TYR A N 1
ATOM 693 C CA . TYR A 1 89 ? 2.563 5.609 -4.382 1.00 96.56 89 TYR A CA 1
ATOM 694 C C . TYR A 1 89 ? 1.578 4.962 -3.406 1.00 96.56 89 TYR A C 1
ATOM 696 O O . TYR A 1 89 ? 0.496 5.499 -3.170 1.00 96.56 89 TYR A O 1
ATOM 704 N N . CYS A 1 90 ? 1.929 3.809 -2.831 1.00 98.12 90 CYS A N 1
ATOM 705 C CA . CYS A 1 90 ? 0.987 2.957 -2.109 1.00 98.12 90 CYS A CA 1
ATOM 706 C C . CYS A 1 90 ? 0.217 3.703 -1.010 1.00 98.12 90 CYS A C 1
ATOM 708 O O . CYS A 1 90 ? -0.991 3.507 -0.884 1.00 98.12 90 CYS A O 1
ATOM 710 N N . VAL A 1 91 ? 0.869 4.605 -0.268 1.00 98.12 91 VAL A N 1
ATOM 711 C CA . VAL A 1 91 ? 0.196 5.426 0.753 1.00 98.12 91 VAL A CA 1
ATOM 712 C C . VAL A 1 91 ? -0.777 6.410 0.103 1.00 98.12 91 VAL A C 1
ATOM 714 O O . VAL A 1 91 ? -1.972 6.368 0.396 1.00 98.12 91 VAL A O 1
ATOM 717 N N . LYS A 1 92 ? -0.305 7.258 -0.822 1.00 97.06 92 LYS A N 1
ATOM 718 C CA . LYS A 1 92 ? -1.135 8.243 -1.533 1.00 97.06 92 LYS A CA 1
ATOM 719 C C . LYS A 1 92 ? -2.354 7.605 -2.195 1.00 97.06 92 LYS A C 1
ATOM 721 O O . LYS A 1 92 ? -3.470 8.072 -1.975 1.00 97.06 92 LYS A O 1
ATOM 726 N N . PHE A 1 93 ? -2.167 6.555 -2.992 1.00 97.56 93 PHE A N 1
ATOM 727 C CA . PHE A 1 93 ? -3.269 5.904 -3.707 1.00 97.56 93 PHE A CA 1
ATOM 728 C C . PHE A 1 93 ? -4.261 5.248 -2.738 1.00 97.56 93 PHE A C 1
ATOM 730 O O . PHE A 1 93 ? -5.468 5.402 -2.917 1.00 97.56 93 PHE A O 1
ATOM 737 N N . THR A 1 94 ? -3.776 4.632 -1.654 1.00 97.94 94 THR A N 1
ATOM 738 C CA . THR A 1 94 ? -4.650 4.090 -0.602 1.00 97.94 94 THR A CA 1
ATOM 739 C C . THR A 1 94 ? -5.484 5.182 0.061 1.00 97.94 94 THR A C 1
ATOM 741 O O . THR A 1 94 ? -6.679 4.996 0.258 1.00 97.94 94 THR A O 1
ATOM 744 N N . VAL A 1 95 ? -4.900 6.342 0.368 1.00 96.31 95 VAL A N 1
ATOM 745 C CA . VAL A 1 95 ? -5.619 7.471 0.984 1.00 96.31 95 VAL A CA 1
ATOM 746 C C . VAL A 1 95 ? -6.652 8.064 0.025 1.00 96.31 95 VAL A C 1
ATOM 748 O O . VAL A 1 95 ? -7.773 8.374 0.432 1.00 96.31 95 VAL A O 1
ATOM 751 N N . LEU A 1 96 ? -6.311 8.208 -1.258 1.00 95.44 96 LEU A N 1
ATOM 752 C CA . LEU A 1 96 ? -7.247 8.695 -2.273 1.00 95.44 96 LEU A CA 1
ATOM 753 C C . LEU A 1 96 ? -8.463 7.770 -2.410 1.00 95.44 96 LEU A C 1
ATOM 755 O O . LEU A 1 96 ? -9.593 8.262 -2.486 1.00 95.44 96 LEU A O 1
ATOM 759 N N . ASP A 1 97 ? -8.256 6.456 -2.373 1.00 95.56 97 ASP A N 1
ATOM 760 C CA . ASP A 1 97 ? -9.352 5.490 -2.403 1.00 95.56 97 ASP A CA 1
ATOM 761 C C . ASP A 1 97 ? -10.112 5.401 -1.089 1.00 95.56 97 ASP A C 1
ATOM 763 O O . ASP A 1 97 ? -11.341 5.338 -1.118 1.00 95.56 97 ASP A O 1
ATOM 767 N N . ALA A 1 98 ? -9.427 5.495 0.050 1.00 93.81 98 ALA A N 1
ATOM 768 C CA . ALA A 1 98 ? -10.051 5.572 1.365 1.00 93.81 98 ALA A CA 1
ATOM 769 C C . ALA A 1 98 ? -11.034 6.747 1.440 1.00 93.81 98 ALA A C 1
ATOM 771 O O . ALA A 1 98 ? -12.147 6.584 1.929 1.00 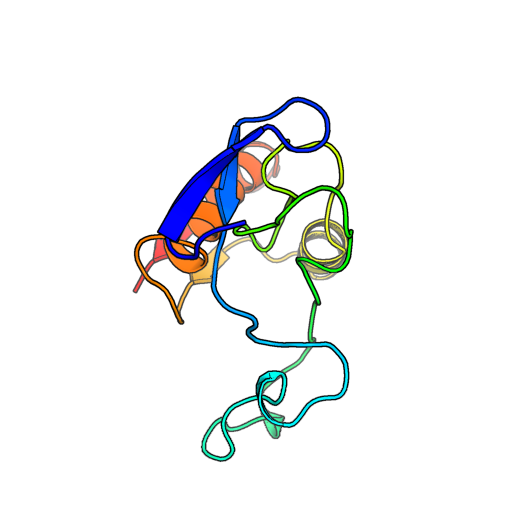93.81 98 ALA A O 1
ATOM 772 N N . ARG A 1 99 ? -10.691 7.913 0.874 1.00 90.88 99 ARG A N 1
ATOM 773 C CA . ARG A 1 99 ? -11.601 9.073 0.808 1.00 90.88 99 ARG A CA 1
ATOM 774 C C . ARG A 1 99 ? -12.848 8.806 -0.041 1.00 90.88 99 ARG A C 1
ATOM 776 O O . ARG A 1 99 ? -13.932 9.259 0.310 1.00 90.88 99 ARG A O 1
ATOM 783 N N . ARG A 1 100 ? -12.726 8.059 -1.144 1.00 88.50 100 ARG A N 1
ATOM 784 C CA . ARG A 1 100 ? -13.874 7.656 -1.990 1.00 88.50 100 ARG A CA 1
ATOM 785 C C . ARG A 1 100 ? -14.694 6.534 -1.355 1.00 88.50 100 ARG A C 1
ATOM 787 O O . ARG A 1 100 ? -15.894 6.411 -1.581 1.00 88.50 100 ARG A O 1
ATOM 794 N N . TRP A 1 101 ? -14.040 5.638 -0.626 1.00 85.50 101 TRP A N 1
ATOM 795 C CA . TRP A 1 101 ? -14.681 4.612 0.187 1.00 85.50 101 TRP A CA 1
ATOM 796 C C . TRP A 1 101 ? -15.494 5.254 1.313 1.00 85.50 101 TRP A C 1
ATOM 798 O O . TRP A 1 101 ? -16.656 4.894 1.502 1.00 85.50 101 TRP A O 1
ATOM 808 N N . ALA A 1 102 ? -14.920 6.271 1.955 1.00 76.75 102 ALA A N 1
ATOM 809 C CA . ALA A 1 102 ? -15.498 6.988 3.072 1.00 76.75 102 ALA A CA 1
ATOM 810 C C . ALA A 1 102 ? -16.846 7.639 2.723 1.00 76.75 102 ALA A C 1
ATOM 812 O O . ALA A 1 102 ? -17.840 7.439 3.413 1.00 76.75 102 ALA A O 1
ATOM 813 N N . THR A 1 103 ? -16.931 8.335 1.588 1.00 66.25 103 THR A N 1
ATOM 814 C CA . THR A 1 103 ? -18.174 8.993 1.141 1.00 66.25 103 THR A CA 1
ATOM 815 C C . THR A 1 103 ? -19.321 8.029 0.813 1.00 66.25 103 THR A C 1
ATOM 817 O O . THR A 1 103 ? -20.450 8.468 0.620 1.00 66.25 103 THR A O 1
ATOM 820 N N . ARG A 1 104 ? -19.054 6.718 0.748 1.00 66.31 104 ARG A N 1
ATOM 821 C CA . ARG A 1 104 ? -20.057 5.658 0.549 1.00 66.31 104 ARG A CA 1
ATOM 822 C C . ARG A 1 104 ? -20.483 4.986 1.857 1.00 66.31 104 ARG A C 1
ATOM 824 O O . ARG A 1 104 ? -21.274 4.046 1.818 1.00 66.31 104 ARG A O 1
ATOM 831 N N . SER A 1 105 ? -19.933 5.406 2.994 1.00 59.56 105 SER A N 1
ATOM 832 C CA . SER A 1 105 ? -20.360 4.956 4.318 1.00 59.56 105 SER A CA 1
ATOM 833 C C . SER A 1 105 ? -21.422 5.899 4.885 1.00 59.56 105 SER A C 1
ATOM 835 O O . SER A 1 105 ? -21.362 7.108 4.677 1.00 59.56 105 SER A O 1
ATOM 837 N N . THR A 1 106 ? -22.404 5.356 5.603 1.00 58.81 106 THR A N 1
ATOM 838 C CA . THR A 1 106 ? -23.512 6.122 6.206 1.00 58.81 106 THR A CA 1
ATOM 839 C C . THR A 1 106 ? -23.082 6.956 7.416 1.00 58.81 106 THR A C 1
ATOM 841 O O . THR A 1 106 ? -23.771 7.897 7.795 1.00 58.81 106 THR A O 1
ATOM 844 N N . SER A 1 107 ? -21.951 6.618 8.028 1.00 57.16 107 SER A N 1
ATOM 845 C CA . SER A 1 107 ? -21.270 7.386 9.074 1.00 57.16 107 SER A CA 1
ATOM 846 C C . SER A 1 107 ? -20.115 8.143 8.431 1.00 57.16 107 SER A C 1
ATOM 848 O O . SER A 1 107 ? -19.331 7.466 7.788 1.00 57.16 107 SER A O 1
ATOM 850 N N . SER A 1 108 ? -19.979 9.464 8.583 1.00 55.28 108 SER A N 1
ATOM 851 C CA . SER A 1 108 ? -18.927 10.283 7.943 1.00 55.28 108 SER A CA 1
ATOM 852 C C . SER A 1 108 ? -17.499 9.806 8.263 1.00 55.28 108 SER A C 1
ATOM 854 O O . SER A 1 108 ? -16.990 10.151 9.331 1.00 55.28 108 SER A O 1
ATOM 856 N N . PRO A 1 109 ? -16.818 9.049 7.381 1.00 61.28 109 PRO A N 1
ATOM 857 C CA . PRO A 1 109 ? -15.508 8.499 7.695 1.00 61.28 109 PRO A CA 1
ATOM 858 C C . PRO A 1 109 ? -14.413 9.504 7.364 1.00 61.28 109 PRO A C 1
ATOM 860 O O . PRO A 1 109 ? -14.494 10.210 6.354 1.00 61.28 109 PRO A O 1
ATOM 863 N N . THR A 1 110 ? -13.357 9.524 8.171 1.00 66.00 110 THR A N 1
ATOM 864 C CA . THR A 1 110 ? -12.182 10.374 7.936 1.00 66.00 110 THR A CA 1
ATOM 865 C C . THR A 1 110 ? -10.985 9.498 7.575 1.00 66.00 110 THR A C 1
ATOM 867 O O . THR A 1 110 ? -10.758 8.459 8.190 1.00 66.00 110 THR A O 1
ATOM 870 N N . ALA A 1 111 ? -10.223 9.901 6.555 1.00 68.56 111 ALA A N 1
ATOM 871 C CA . ALA A 1 111 ? -8.972 9.252 6.175 1.00 68.56 111 ALA A CA 1
ATOM 872 C C . ALA A 1 111 ? -7.845 10.288 6.185 1.00 68.56 111 ALA A C 1
ATOM 874 O O . ALA A 1 111 ? -7.927 11.291 5.470 1.00 68.56 111 ALA A O 1
ATOM 875 N N . VAL A 1 112 ? -6.807 10.041 6.984 1.00 66.69 112 VAL A N 1
ATOM 876 C CA . VAL A 1 112 ? -5.637 10.921 7.121 1.00 66.69 112 VAL A CA 1
ATOM 877 C C . VAL A 1 112 ? -4.368 10.118 6.840 1.00 66.69 112 VAL A C 1
ATOM 879 O O . VAL A 1 112 ? -4.247 8.961 7.242 1.00 66.69 112 VAL A O 1
ATOM 882 N N . ALA A 1 113 ? -3.433 10.733 6.118 1.00 63.31 113 ALA A N 1
ATOM 883 C CA . ALA A 1 113 ? -2.079 10.221 5.933 1.00 63.31 113 ALA A CA 1
ATOM 884 C C . ALA A 1 113 ? -1.160 10.866 6.978 1.00 63.31 113 ALA A C 1
ATOM 886 O O . ALA A 1 113 ? -1.248 12.082 7.171 1.00 63.31 113 ALA A O 1
ATOM 887 N N . ALA A 1 114 ? -0.300 10.075 7.616 1.00 53.66 114 ALA A N 1
ATOM 888 C CA . ALA A 1 114 ? 0.743 10.551 8.524 1.00 53.66 114 ALA A CA 1
ATOM 889 C C . ALA A 1 114 ? 2.126 10.096 8.046 1.00 53.66 114 ALA A C 1
ATOM 891 O O . ALA A 1 114 ? 2.214 8.991 7.459 1.00 53.66 114 ALA A O 1
#

Foldseek 3Di:
DDAQDWDDFPHDIDHHHDDALPPPDPRVDDDPPPPCVPDPDDWDFQPDPRFHQLAQAATPVNPDGTCPLVVCVVVVPQEEEFEDPDCVTNRVNNQVVVCVSQVPDPPRGYYDYD

Secondary structure (DSSP, 8-state):
--TTEEEESSSSEEEEPPS-S-TTSGGGSPPTTS-GGG-S--------TT----SSSB-TTS-SB-THHHHHHHTT--EEEE--S-IIIIIHHHHHHHHHHHTTSSS--EEEE-

Radius of gyration: 15.13 Å; chains: 1; bounding box: 37×27×39 Å

pLDDT: mean 91.63, std 10.79, range [53.66, 98.19]

Organism: Klebsiella pneumoniae (NCBI:txid573)